Protein AF-A0A651EZM8-F1 (afdb_monomer_lite)

Structure (mmCIF, N/CA/C/O backbone):
data_AF-A0A651EZM8-F1
#
_entry.id   AF-A0A651EZM8-F1
#
loop_
_atom_site.group_PDB
_atom_site.id
_atom_site.type_symbol
_atom_site.label_atom_id
_atom_site.label_alt_id
_atom_site.label_comp_id
_atom_site.label_asym_id
_atom_site.label_entity_id
_atom_site.label_seq_id
_atom_site.pdbx_PDB_ins_code
_atom_site.Cartn_x
_atom_site.Cartn_y
_atom_site.Cartn_z
_atom_site.occupancy
_atom_site.B_iso_or_equiv
_atom_site.auth_seq_id
_atom_site.auth_comp_id
_atom_site.auth_asym_id
_atom_site.auth_atom_id
_atom_site.pdbx_PDB_model_num
ATOM 1 N N . MET A 1 1 ? 22.061 1.683 -39.166 1.00 62.88 1 MET A N 1
ATOM 2 C CA . MET A 1 1 ? 21.464 2.747 -38.326 1.00 62.88 1 MET A CA 1
ATOM 3 C C . MET A 1 1 ? 20.004 2.450 -38.000 1.00 62.88 1 MET A C 1
ATOM 5 O O . MET A 1 1 ? 19.633 2.549 -36.841 1.00 62.88 1 MET A O 1
ATOM 9 N N . GLU A 1 2 ? 19.211 1.994 -38.968 1.00 69.19 2 GLU A N 1
ATOM 10 C CA . GLU A 1 2 ? 17.789 1.636 -38.807 1.00 69.19 2 GLU A CA 1
ATOM 11 C C . GLU A 1 2 ? 17.500 0.625 -37.672 1.00 69.19 2 GLU A C 1
ATOM 13 O O . GLU A 1 2 ? 16.563 0.789 -36.897 1.00 69.19 2 GLU A O 1
ATOM 18 N N . THR A 1 3 ? 18.382 -0.357 -37.464 1.00 83.06 3 THR A N 1
ATOM 19 C CA . THR A 1 3 ? 18.277 -1.348 -36.376 1.00 83.06 3 THR A CA 1
ATOM 20 C C . THR A 1 3 ? 18.543 -0.798 -34.972 1.00 83.06 3 THR A C 1
ATOM 22 O O . THR A 1 3 ? 18.105 -1.402 -33.995 1.00 83.06 3 THR A O 1
ATOM 25 N N . ALA A 1 4 ? 19.264 0.320 -34.840 1.00 88.69 4 ALA A N 1
ATOM 26 C CA . ALA A 1 4 ? 19.519 0.944 -33.543 1.00 88.69 4 ALA A CA 1
ATOM 27 C C . ALA A 1 4 ? 18.292 1.736 -33.070 1.00 88.69 4 ALA A C 1
ATOM 29 O O . ALA A 1 4 ? 17.879 1.585 -31.924 1.00 88.69 4 ALA A O 1
ATOM 30 N N . PHE A 1 5 ? 17.663 2.496 -33.972 1.00 92.56 5 PHE A N 1
ATOM 31 C CA . PHE A 1 5 ? 16.436 3.238 -33.673 1.00 92.56 5 PHE A CA 1
ATOM 32 C C . PHE A 1 5 ? 15.269 2.306 -33.329 1.00 92.56 5 PHE A C 1
ATOM 34 O O . PHE A 1 5 ? 14.653 2.481 -32.284 1.00 92.56 5 PHE A O 1
ATOM 41 N N . ALA A 1 6 ? 15.076 1.216 -34.082 1.00 94.62 6 ALA A N 1
ATOM 42 C CA . ALA A 1 6 ? 14.037 0.227 -33.773 1.00 94.62 6 ALA A CA 1
ATOM 43 C C . ALA A 1 6 ? 14.181 -0.405 -32.369 1.00 94.62 6 ALA A C 1
ATOM 45 O O . ALA A 1 6 ? 13.193 -0.760 -31.724 1.00 94.62 6 ALA A O 1
ATOM 46 N N . ARG A 1 7 ? 15.417 -0.549 -31.866 1.00 94.81 7 ARG A N 1
ATOM 47 C CA . ARG A 1 7 ? 15.666 -1.029 -30.495 1.00 94.81 7 ARG A CA 1
ATOM 48 C C . ARG A 1 7 ? 15.306 0.020 -29.446 1.00 94.81 7 ARG A C 1
ATOM 50 O O . ARG A 1 7 ? 14.768 -0.349 -28.405 1.00 94.81 7 ARG A O 1
ATOM 57 N N . ILE A 1 8 ? 15.587 1.293 -29.719 1.00 95.94 8 ILE A N 1
ATOM 58 C CA . ILE A 1 8 ? 15.221 2.410 -28.839 1.00 95.94 8 ILE A CA 1
ATOM 59 C C . ILE A 1 8 ? 13.697 2.510 -28.734 1.00 95.94 8 ILE A C 1
ATOM 61 O O . ILE A 1 8 ? 13.174 2.545 -27.622 1.00 95.94 8 ILE A O 1
ATOM 65 N N . ASP A 1 9 ? 12.987 2.449 -29.862 1.00 96.25 9 ASP A N 1
ATOM 66 C CA . ASP A 1 9 ? 11.520 2.512 -29.889 1.00 96.25 9 ASP A CA 1
ATOM 67 C C . ASP A 1 9 ? 10.892 1.358 -29.102 1.00 96.25 9 ASP A C 1
ATOM 69 O O . ASP A 1 9 ? 9.955 1.546 -28.321 1.00 96.25 9 ASP A O 1
ATOM 73 N N . ARG A 1 10 ? 11.452 0.152 -29.242 1.00 96.12 10 ARG A N 1
ATOM 74 C CA . ARG A 1 10 ? 11.014 -1.013 -28.472 1.00 96.12 10 ARG A CA 1
ATOM 75 C C . ARG A 1 10 ? 11.210 -0.815 -26.968 1.00 96.12 10 ARG A C 1
ATOM 77 O O . ARG A 1 10 ? 10.285 -1.104 -26.208 1.00 96.12 10 ARG A O 1
ATOM 84 N N . LEU A 1 11 ? 12.380 -0.336 -26.544 1.00 96.81 11 LEU A N 1
ATOM 85 C CA . LEU A 1 11 ? 12.671 -0.082 -25.131 1.00 96.81 11 LEU A CA 1
ATOM 86 C C . LEU A 1 11 ? 11.733 0.988 -24.559 1.00 96.81 11 LEU A C 1
ATOM 88 O O . LEU A 1 11 ? 11.193 0.812 -23.468 1.00 96.81 11 LEU A O 1
ATOM 92 N N . ALA A 1 12 ? 11.486 2.062 -25.312 1.00 96.31 12 ALA A N 1
ATOM 93 C CA . ALA A 1 12 ? 10.553 3.112 -24.920 1.00 96.31 12 ALA A CA 1
ATOM 94 C C . ALA A 1 12 ? 9.125 2.564 -24.753 1.00 96.31 12 ALA A C 1
ATOM 96 O O . ALA A 1 12 ? 8.462 2.845 -23.753 1.00 96.31 12 ALA A O 1
ATOM 97 N N . ALA A 1 13 ? 8.667 1.718 -25.680 1.00 96.75 13 ALA A N 1
ATOM 98 C CA . ALA A 1 13 ? 7.352 1.091 -25.594 1.00 96.75 13 ALA A CA 1
ATOM 99 C C . ALA A 1 13 ? 7.243 0.110 -24.411 1.00 96.75 13 ALA A C 1
ATOM 101 O O . ALA A 1 13 ? 6.196 0.031 -23.769 1.00 96.75 13 ALA A O 1
ATOM 102 N N . GLU A 1 14 ? 8.302 -0.648 -24.114 1.00 96.69 14 GLU A N 1
ATOM 103 C CA . GLU A 1 14 ? 8.371 -1.526 -22.938 1.00 96.69 14 GLU A CA 1
ATOM 104 C C . GLU A 1 14 ? 8.317 -0.722 -21.632 1.00 96.69 14 GLU A C 1
ATOM 106 O O . GLU A 1 14 ? 7.521 -1.051 -20.750 1.00 96.69 14 GLU A O 1
ATOM 111 N N . ALA A 1 15 ? 9.074 0.374 -21.540 1.00 96.06 15 ALA A N 1
ATOM 112 C CA . ALA A 1 15 ? 9.063 1.266 -20.385 1.00 96.06 15 ALA A CA 1
ATOM 113 C C . ALA A 1 15 ? 7.688 1.921 -20.171 1.00 96.06 15 ALA A C 1
ATOM 115 O O . ALA A 1 15 ? 7.189 1.939 -19.047 1.00 96.06 15 ALA A O 1
ATOM 116 N N . ALA A 1 16 ? 7.031 2.387 -21.238 1.00 95.81 16 ALA A N 1
ATOM 117 C CA . ALA A 1 16 ? 5.691 2.969 -21.158 1.00 95.81 16 ALA A CA 1
ATOM 118 C C . ALA A 1 16 ? 4.642 1.954 -20.669 1.00 95.81 16 ALA A C 1
ATOM 120 O O . ALA A 1 16 ? 3.788 2.280 -19.844 1.00 95.81 16 ALA A O 1
ATOM 121 N N . ARG A 1 17 ? 4.726 0.698 -21.129 1.00 95.00 17 ARG A N 1
ATOM 122 C CA . ARG A 1 17 ? 3.854 -0.376 -20.628 1.00 95.00 17 ARG A CA 1
ATOM 123 C C . ARG A 1 17 ? 4.100 -0.661 -19.151 1.00 95.00 17 ARG A C 1
ATOM 125 O O . ARG A 1 17 ? 3.134 -0.816 -18.412 1.00 95.00 17 ARG A O 1
ATOM 132 N N . ALA A 1 18 ? 5.361 -0.724 -18.726 1.00 94.38 18 ALA A N 1
ATOM 133 C CA . ALA A 1 18 ? 5.707 -0.929 -17.322 1.00 94.38 18 ALA A CA 1
ATOM 134 C C . ALA A 1 18 ? 5.194 0.220 -16.440 1.00 94.38 18 ALA A C 1
ATOM 136 O O . ALA A 1 18 ? 4.594 -0.046 -15.404 1.00 94.38 18 ALA A O 1
ATOM 137 N N . ALA A 1 19 ? 5.347 1.471 -16.889 1.00 94.00 19 ALA A N 1
ATOM 138 C CA . ALA A 1 19 ? 4.819 2.648 -16.202 1.00 94.00 19 ALA A CA 1
ATOM 139 C C . ALA A 1 19 ? 3.309 2.522 -15.945 1.00 94.00 19 ALA A C 1
ATOM 141 O O . ALA A 1 19 ? 2.864 2.669 -14.812 1.00 94.00 19 ALA A O 1
ATOM 142 N N . HIS A 1 20 ? 2.533 2.127 -16.957 1.00 92.19 20 HIS A N 1
ATOM 143 C CA . HIS A 1 20 ? 1.082 2.001 -16.806 1.00 92.19 20 HIS A CA 1
ATOM 144 C C . HIS A 1 20 ? 0.643 0.845 -15.878 1.00 92.19 20 HIS A C 1
ATOM 146 O O . HIS A 1 20 ? -0.466 0.847 -15.337 1.00 92.19 20 HIS A O 1
ATOM 152 N N . LEU A 1 21 ? 1.496 -0.161 -15.656 1.00 93.44 21 LEU A N 1
ATOM 153 C CA . LEU A 1 21 ? 1.215 -1.210 -14.672 1.00 93.44 21 LEU A CA 1
ATOM 154 C C . LEU A 1 21 ? 1.317 -0.695 -13.229 1.00 93.44 21 LEU A C 1
ATOM 156 O O . LEU A 1 21 ? 0.615 -1.228 -12.369 1.00 93.44 21 LEU A O 1
ATOM 160 N N . PHE A 1 22 ? 2.135 0.331 -12.968 1.00 92.44 22 PHE A N 1
ATOM 161 C CA . PHE A 1 22 ? 2.252 0.929 -11.636 1.00 92.44 22 PHE A CA 1
ATOM 162 C C . PHE A 1 22 ? 0.979 1.668 -11.220 1.00 92.44 22 PHE A C 1
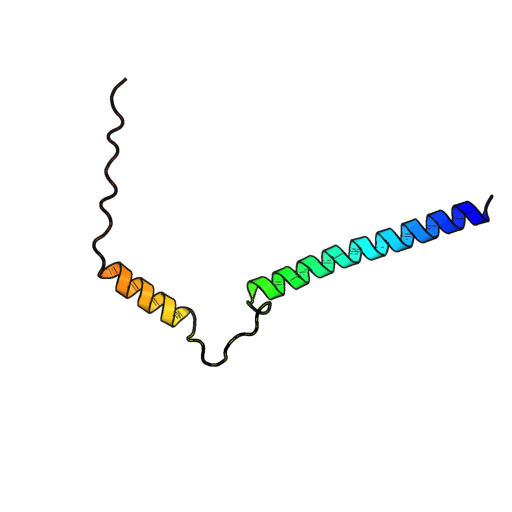ATOM 164 O O . PHE A 1 22 ? 0.516 1.442 -10.108 1.00 92.44 22 PHE A O 1
ATOM 171 N N . ASP A 1 23 ? 0.333 2.413 -12.122 1.00 89.94 23 ASP A N 1
ATOM 172 C CA . ASP A 1 23 ? -0.937 3.093 -11.808 1.00 89.94 23 ASP A CA 1
ATOM 173 C C . ASP A 1 23 ? -1.993 2.099 -11.290 1.00 89.94 23 ASP A C 1
ATOM 175 O O . ASP A 1 23 ? -2.648 2.300 -10.267 1.00 89.94 23 ASP A O 1
ATOM 179 N N . ARG A 1 24 ? -2.113 0.952 -11.972 1.00 90.19 24 ARG A N 1
ATOM 180 C CA . ARG A 1 24 ? -3.055 -0.112 -11.589 1.00 90.19 24 ARG A CA 1
ATOM 181 C C . ARG A 1 24 ? -2.651 -0.817 -10.297 1.00 90.19 24 ARG A C 1
ATOM 183 O O . ARG A 1 24 ? -3.514 -1.352 -9.596 1.00 90.19 24 ARG A O 1
ATOM 190 N N . LEU A 1 25 ? -1.353 -0.897 -10.013 1.00 94.25 25 LEU A N 1
ATOM 191 C CA . LEU A 1 25 ? -0.847 -1.455 -8.765 1.00 94.25 25 LEU A CA 1
ATOM 192 C C . LEU A 1 25 ? -1.207 -0.542 -7.593 1.00 94.25 25 LEU A C 1
ATOM 194 O O . LEU A 1 25 ? -1.720 -1.048 -6.597 1.00 94.25 25 LEU A O 1
ATOM 198 N N . ASP A 1 26 ? -1.011 0.767 -7.732 1.00 94.19 26 ASP A N 1
ATOM 199 C CA . ASP A 1 26 ? -1.292 1.755 -6.690 1.00 94.19 26 ASP A CA 1
ATOM 200 C C . ASP A 1 26 ? -2.778 1.773 -6.319 1.00 94.19 26 ASP A C 1
ATOM 202 O O . ASP A 1 26 ? -3.125 1.688 -5.137 1.00 94.19 26 ASP A O 1
ATOM 206 N N . GLU A 1 27 ? -3.669 1.764 -7.315 1.00 94.62 27 GLU A N 1
ATOM 207 C CA . GLU A 1 27 ? -5.118 1.656 -7.096 1.00 94.62 27 GLU A CA 1
ATOM 208 C C . GLU A 1 27 ? -5.483 0.389 -6.306 1.00 94.62 27 GLU A C 1
ATOM 210 O O . GLU A 1 27 ? -6.260 0.429 -5.344 1.00 94.62 27 GLU A O 1
ATOM 215 N N . ARG A 1 28 ? -4.905 -0.759 -6.683 1.00 95.00 28 ARG A N 1
ATOM 216 C CA . ARG A 1 28 ? -5.164 -2.037 -6.006 1.00 95.00 28 ARG A CA 1
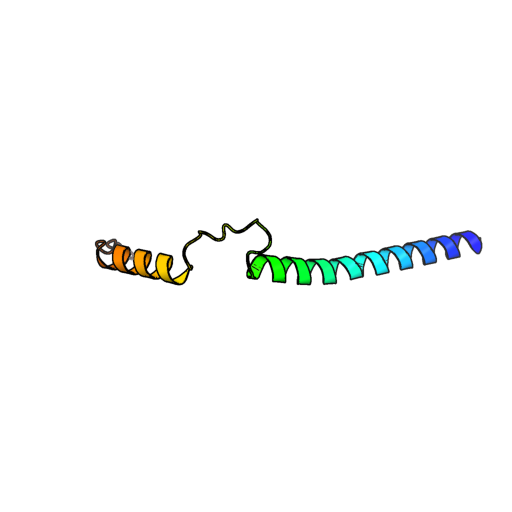ATOM 217 C C . ARG A 1 28 ? -4.581 -2.074 -4.599 1.00 95.00 28 ARG A C 1
ATOM 219 O O . ARG A 1 28 ? -5.231 -2.603 -3.694 1.00 95.00 28 ARG A O 1
ATOM 226 N N . LEU A 1 29 ? -3.380 -1.536 -4.413 1.00 95.81 29 LEU A N 1
ATOM 227 C CA . LEU A 1 29 ? -2.702 -1.473 -3.124 1.00 95.81 29 LEU A CA 1
ATOM 228 C C . LEU A 1 29 ? -3.487 -0.590 -2.152 1.00 95.81 29 LEU A C 1
ATOM 230 O O . LEU A 1 29 ? -3.762 -1.019 -1.032 1.00 95.81 29 LEU A O 1
ATOM 234 N N . LEU A 1 30 ? -3.932 0.585 -2.602 1.00 95.81 30 LEU A N 1
ATOM 235 C CA . LEU A 1 30 ? -4.770 1.486 -1.816 1.00 95.81 30 LEU A CA 1
ATOM 236 C C . LEU A 1 30 ? -6.100 0.826 -1.439 1.00 95.81 30 LEU A C 1
ATOM 238 O O . LEU A 1 30 ? -6.508 0.878 -0.279 1.00 95.81 30 LEU A O 1
ATOM 242 N N . ALA A 1 31 ? -6.755 0.141 -2.381 1.00 95.31 31 ALA A N 1
ATOM 243 C CA . ALA A 1 31 ? -8.000 -0.571 -2.102 1.00 95.31 31 ALA A CA 1
ATOM 244 C C . ALA A 1 31 ? -7.822 -1.660 -1.027 1.00 95.31 31 ALA A C 1
ATOM 246 O O . ALA A 1 31 ? -8.689 -1.824 -0.168 1.00 95.31 31 ALA A O 1
ATOM 247 N N . LYS A 1 32 ? -6.699 -2.389 -1.046 1.00 94.69 32 LYS A N 1
ATOM 248 C CA . LYS A 1 32 ? -6.357 -3.366 -0.001 1.00 94.69 32 LYS A CA 1
ATOM 249 C C . LYS A 1 32 ? -6.033 -2.700 1.335 1.00 94.69 32 LYS A C 1
ATOM 251 O O . LYS A 1 32 ? -6.494 -3.183 2.366 1.00 94.69 32 LYS A O 1
ATOM 256 N N . ALA A 1 33 ? -5.299 -1.587 1.319 1.00 93.31 33 ALA A N 1
ATOM 257 C CA . ALA A 1 33 ? -4.961 -0.815 2.515 1.00 93.31 33 ALA A CA 1
ATOM 258 C C . ALA A 1 33 ? -6.214 -0.317 3.239 1.00 93.31 33 ALA A C 1
ATOM 260 O O . ALA A 1 33 ? -6.349 -0.509 4.444 1.00 93.31 33 ALA A O 1
ATOM 261 N N . LEU A 1 34 ? -7.162 0.257 2.493 1.00 89.81 34 LEU A N 1
ATOM 262 C CA . LEU A 1 34 ? -8.411 0.781 3.045 1.00 89.81 34 LEU A CA 1
ATOM 263 C C . LEU A 1 34 ? -9.303 -0.315 3.644 1.00 89.81 34 LEU A C 1
ATOM 265 O O . LEU A 1 34 ? -10.021 -0.047 4.604 1.00 89.81 34 LEU A O 1
ATOM 269 N N . ARG A 1 35 ? -9.246 -1.545 3.117 1.00 88.94 35 ARG A N 1
ATOM 270 C CA . ARG A 1 35 ? -9.931 -2.710 3.705 1.00 88.94 35 ARG A CA 1
ATOM 271 C C . ARG A 1 35 ? -9.165 -3.361 4.862 1.00 88.94 35 ARG A C 1
ATOM 273 O O . ARG A 1 35 ? -9.700 -4.266 5.487 1.00 88.94 35 ARG A O 1
ATOM 280 N N . GLY A 1 36 ? -7.937 -2.923 5.148 1.00 89.00 36 GLY A N 1
ATOM 281 C CA . GLY A 1 36 ? -7.083 -3.526 6.174 1.00 89.00 36 GLY A CA 1
ATOM 282 C C . GLY A 1 36 ? -6.441 -4.856 5.758 1.00 89.00 36 GLY A C 1
ATOM 283 O O . GLY A 1 36 ? -5.912 -5.569 6.595 1.00 89.00 36 GLY A O 1
ATOM 284 N N . GLU A 1 37 ? -6.437 -5.205 4.469 1.00 90.69 37 GLU A N 1
ATOM 285 C CA . GLU A 1 37 ? -5.975 -6.517 3.976 1.00 90.69 37 GLU A CA 1
ATOM 286 C C . GLU A 1 37 ? -4.450 -6.623 3.801 1.00 90.69 37 GLU A C 1
ATOM 288 O O . GLU A 1 37 ? -3.954 -7.650 3.337 1.00 90.69 37 GLU A O 1
ATOM 293 N N . LEU A 1 38 ? -3.694 -5.559 4.088 1.00 91.62 38 LEU A N 1
ATOM 294 C CA . LEU A 1 38 ? -2.233 -5.548 3.909 1.00 91.62 38 LEU A CA 1
ATOM 295 C C . LEU A 1 38 ? -1.473 -6.253 5.033 1.00 91.62 38 LEU A C 1
ATOM 297 O O . LEU A 1 38 ? -0.278 -6.506 4.901 1.00 91.62 38 LEU A O 1
ATOM 301 N N . VAL A 1 39 ? -2.159 -6.571 6.125 1.00 90.12 39 VAL A N 1
ATOM 302 C CA . VAL A 1 39 ? -1.616 -7.296 7.272 1.00 90.12 39 VAL A CA 1
ATOM 303 C C . VAL A 1 39 ? -2.579 -8.445 7.583 1.00 90.12 39 VAL A C 1
ATOM 305 O O .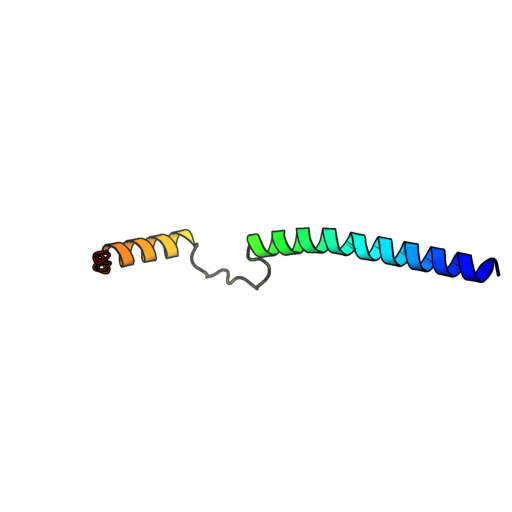 VAL A 1 39 ? -3.792 -8.229 7.495 1.00 90.12 39 VAL A O 1
ATOM 308 N N . PRO A 1 40 ? -2.090 -9.654 7.923 1.00 89.06 40 PRO A N 1
ATOM 309 C CA . PRO A 1 40 ? -2.950 -10.742 8.376 1.00 89.06 40 PRO A CA 1
ATOM 310 C C . PRO A 1 40 ? -3.842 -10.281 9.531 1.00 89.06 40 PRO A C 1
ATOM 312 O O . PRO A 1 40 ? -3.347 -9.718 10.504 1.00 89.06 40 PRO A O 1
ATOM 315 N N . GLN A 1 41 ? -5.147 -10.489 9.390 1.00 85.06 41 GLN A N 1
ATOM 316 C CA . GLN A 1 41 ? -6.130 -10.152 10.418 1.00 85.06 41 GLN A CA 1
ATOM 317 C C . GLN A 1 41 ? -6.340 -11.363 11.332 1.00 85.06 41 GLN A C 1
ATOM 319 O O . GLN A 1 41 ? -6.365 -12.491 10.830 1.00 85.06 41 GLN A O 1
ATOM 324 N N . ASP A 1 42 ? -6.510 -11.145 12.638 1.00 88.19 42 ASP A N 1
ATOM 325 C CA . ASP A 1 42 ? -6.894 -12.209 13.566 1.00 88.19 42 ASP A CA 1
ATOM 326 C C . ASP A 1 42 ? -8.426 -12.377 13.530 1.00 88.19 42 ASP A C 1
ATOM 328 O O . ASP A 1 42 ? -9.158 -11.428 13.815 1.00 88.19 42 ASP A O 1
ATOM 332 N N . PRO A 1 43 ? -8.965 -13.564 13.189 1.00 87.12 43 PRO A N 1
ATOM 333 C CA . PRO A 1 43 ? -10.406 -13.813 13.237 1.00 87.12 43 PRO A CA 1
ATOM 334 C C . PRO A 1 43 ? -11.032 -13.621 14.627 1.00 87.12 43 PRO A C 1
ATOM 336 O O . PRO A 1 43 ? -12.252 -13.487 14.723 1.00 87.12 43 PRO A O 1
ATOM 339 N N . ALA A 1 44 ? -10.226 -13.651 15.692 1.00 93.19 44 ALA A N 1
ATOM 340 C CA . ALA A 1 44 ? -10.658 -13.397 17.061 1.00 93.19 44 ALA A CA 1
ATOM 341 C C . ALA A 1 44 ? -10.697 -11.901 17.431 1.00 93.19 44 ALA A C 1
ATOM 343 O O . ALA A 1 44 ? -11.150 -11.573 18.533 1.00 93.19 44 ALA A O 1
ATOM 344 N N . ASP A 1 45 ? -10.253 -10.998 16.547 1.00 90.25 45 ASP A N 1
ATOM 345 C CA . ASP A 1 45 ? -10.294 -9.556 16.795 1.00 90.25 45 ASP A CA 1
ATOM 346 C C . ASP A 1 45 ? -11.733 -9.059 16.997 1.00 90.25 45 ASP A C 1
ATOM 348 O O . ASP A 1 45 ? -12.677 -9.438 16.295 1.00 90.25 45 ASP A O 1
ATOM 352 N N . GLU A 1 46 ? -11.918 -8.158 17.966 1.00 91.88 46 GLU A N 1
ATOM 353 C CA . GLU A 1 46 ? -13.228 -7.553 18.193 1.00 91.88 46 GLU A CA 1
ATOM 354 C C . GLU A 1 46 ? -13.621 -6.615 17.032 1.00 91.88 46 GLU A C 1
ATOM 356 O O . GLU A 1 46 ? -12.774 -5.885 16.505 1.00 91.88 46 GLU A O 1
ATOM 361 N N . PRO A 1 47 ? -14.914 -6.537 16.652 1.00 90.00 47 PRO A N 1
ATOM 362 C CA . PRO A 1 47 ? -15.361 -5.566 15.662 1.00 90.00 47 PRO A CA 1
ATOM 363 C C . PRO A 1 47 ? -15.000 -4.138 16.082 1.00 90.00 47 PRO A C 1
ATOM 365 O O . PRO A 1 47 ? -15.249 -3.734 17.221 1.00 90.00 47 PRO A O 1
ATOM 368 N N . ALA A 1 48 ? -14.522 -3.320 15.139 1.00 87.75 48 ALA A N 1
ATOM 369 C CA . ALA A 1 48 ? -14.121 -1.935 15.411 1.00 87.75 48 ALA A CA 1
ATOM 370 C C . ALA A 1 48 ? -15.212 -1.111 16.129 1.00 87.75 48 ALA A C 1
ATOM 372 O O . ALA A 1 48 ? -14.915 -0.245 16.952 1.00 87.75 48 ALA A O 1
ATOM 373 N N . ALA A 1 49 ? -16.490 -1.403 15.862 1.00 93.44 49 ALA A N 1
ATOM 374 C CA . ALA A 1 49 ? -17.623 -0.771 16.532 1.00 93.44 49 ALA A CA 1
ATOM 375 C C . ALA A 1 49 ? -17.621 -0.987 18.059 1.00 93.44 49 ALA A C 1
ATOM 377 O O . ALA A 1 49 ? -17.945 -0.057 18.803 1.00 93.44 49 ALA A O 1
ATOM 378 N N . HIS A 1 50 ? -17.228 -2.174 18.529 1.00 95.56 50 HIS A N 1
ATOM 379 C CA . HIS A 1 50 ? -17.161 -2.504 19.954 1.00 95.56 50 HIS A CA 1
ATOM 380 C C . HIS A 1 50 ? -16.034 -1.728 20.643 1.00 95.56 50 HIS A C 1
ATOM 382 O O . HIS A 1 50 ? -16.274 -1.061 21.655 1.00 95.56 50 HIS A O 1
ATOM 388 N N . LEU A 1 51 ? -14.840 -1.703 20.043 1.00 92.06 51 LEU A N 1
ATOM 389 C CA . LEU A 1 51 ? -13.720 -0.896 20.532 1.00 92.06 51 LEU A CA 1
ATOM 390 C C . LEU A 1 51 ? -14.087 0.597 20.595 1.00 92.06 51 LEU A C 1
ATOM 392 O O . LEU A 1 51 ? -13.844 1.267 21.601 1.00 92.06 51 LEU A O 1
ATOM 396 N N . LEU A 1 52 ? -14.739 1.127 19.553 1.00 94.75 52 LEU A N 1
ATOM 397 C CA . LEU A 1 52 ? -15.201 2.519 19.517 1.00 94.75 52 LEU A CA 1
ATOM 398 C C . LEU A 1 52 ? -16.234 2.825 20.610 1.00 94.75 52 LEU A C 1
ATOM 400 O O . LEU A 1 52 ? -16.177 3.900 21.213 1.00 94.75 52 LEU A O 1
ATOM 404 N N . ALA A 1 53 ? -17.165 1.908 20.884 1.00 95.88 53 ALA A N 1
ATOM 405 C CA . ALA A 1 53 ? -18.132 2.059 21.970 1.00 95.88 53 ALA A CA 1
ATOM 406 C C . ALA A 1 53 ? -17.428 2.138 23.334 1.00 95.88 53 ALA A C 1
ATOM 408 O O . ALA A 1 53 ? -17.691 3.065 24.106 1.00 95.88 53 ALA A O 1
ATOM 409 N N . ARG A 1 54 ? -16.461 1.245 23.589 1.00 95.62 54 ARG A N 1
ATOM 410 C CA . ARG A 1 54 ? -15.634 1.252 24.807 1.00 95.62 54 ARG A CA 1
ATOM 411 C C . ARG A 1 54 ? -14.840 2.551 24.951 1.00 95.62 54 ARG A C 1
ATOM 413 O O . ARG A 1 54 ? -14.860 3.164 26.016 1.00 95.62 54 ARG A O 1
ATOM 420 N N . LEU A 1 55 ? -14.203 3.021 23.876 1.00 93.81 55 LEU A N 1
ATOM 421 C CA . LEU A 1 55 ? -13.457 4.285 23.867 1.00 93.81 55 LEU A CA 1
ATOM 422 C C . LEU A 1 55 ? -14.356 5.499 24.140 1.00 93.81 55 LEU A C 1
ATOM 424 O O . LEU A 1 55 ? -13.951 6.410 24.862 1.00 93.81 55 LEU A O 1
ATOM 428 N N . ARG A 1 56 ? -15.577 5.532 23.590 1.00 94.69 56 ARG A N 1
ATOM 429 C CA . ARG A 1 56 ? -16.553 6.605 23.856 1.00 94.69 56 ARG A CA 1
ATOM 430 C C . ARG A 1 56 ? -17.019 6.595 25.309 1.00 94.69 56 ARG A C 1
ATOM 432 O O . ARG A 1 56 ? -17.026 7.655 25.928 1.00 94.69 56 ARG A O 1
ATOM 439 N N . ALA A 1 57 ? -17.345 5.424 25.855 1.00 94.00 57 ALA A N 1
ATOM 440 C CA . ALA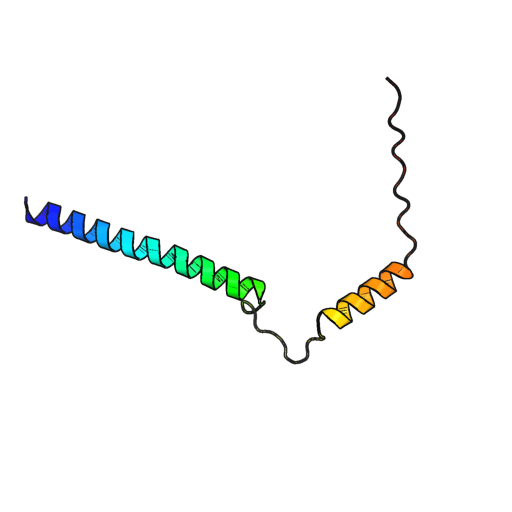 A 1 57 ? -17.727 5.276 27.258 1.00 94.00 57 ALA A CA 1
ATOM 441 C C . ALA A 1 57 ? -16.592 5.716 28.199 1.00 94.00 57 ALA A C 1
ATOM 443 O O . ALA A 1 57 ? -16.810 6.536 29.091 1.00 94.00 57 ALA A O 1
ATOM 444 N N . ALA A 1 58 ? -15.359 5.269 27.935 1.00 92.88 58 ALA A N 1
ATOM 445 C CA . ALA A 1 58 ? -14.180 5.668 28.702 1.00 92.88 58 ALA A CA 1
ATOM 446 C C . ALA A 1 58 ? -13.930 7.186 28.640 1.00 92.88 58 ALA A C 1
ATOM 448 O O . ALA A 1 58 ? -13.656 7.816 29.659 1.00 92.88 58 ALA A O 1
ATOM 449 N N . ARG A 1 59 ? -14.076 7.806 27.459 1.00 89.00 59 ARG A N 1
ATOM 450 C CA . ARG A 1 59 ? -13.937 9.265 27.294 1.00 89.00 59 ARG A CA 1
ATOM 451 C C . ARG A 1 59 ? -15.051 10.062 27.970 1.00 89.00 59 ARG A C 1
ATOM 453 O O . ARG A 1 59 ? -14.785 11.174 28.409 1.00 89.00 59 ARG A O 1
ATOM 460 N N . ALA A 1 60 ? -16.272 9.535 28.038 1.00 86.81 60 ALA A N 1
ATOM 461 C CA . ALA A 1 60 ? -17.384 10.196 28.721 1.00 86.81 60 ALA A CA 1
ATOM 462 C C . ALA A 1 60 ? -17.181 10.237 30.245 1.00 86.81 60 ALA A C 1
ATOM 464 O O . ALA A 1 60 ? -17.563 11.219 30.879 1.00 86.81 60 ALA A O 1
ATOM 465 N N . GLY A 1 61 ? -16.550 9.203 30.814 1.00 76.88 61 GLY A N 1
ATOM 466 C CA . GLY A 1 61 ? -16.177 9.154 32.231 1.00 76.88 61 GLY A CA 1
ATOM 467 C C . GLY A 1 61 ? -14.903 9.933 32.580 1.00 76.88 61 GLY A C 1
ATOM 468 O O . GLY A 1 61 ? -14.673 10.234 33.749 1.00 76.88 61 GLY A O 1
ATOM 469 N N . ALA A 1 62 ? -14.075 10.281 31.591 1.00 79.88 62 ALA A N 1
ATOM 470 C CA . ALA A 1 62 ? -12.856 11.048 31.815 1.00 79.88 62 ALA A CA 1
ATOM 471 C C . ALA A 1 62 ? -13.165 12.553 31.976 1.00 79.88 62 ALA A C 1
ATOM 473 O O . ALA A 1 62 ? -13.913 13.123 31.173 1.00 79.88 62 ALA A O 1
ATOM 474 N N . PRO A 1 63 ? -12.565 13.247 32.963 1.00 76.06 63 PRO A N 1
ATOM 475 C CA . PRO A 1 63 ? -12.704 14.692 33.076 1.00 76.06 63 PRO A CA 1
ATOM 476 C C . PRO A 1 63 ? -12.168 15.357 31.803 1.00 76.06 63 PRO A C 1
ATOM 478 O O . PRO A 1 63 ? -11.028 15.124 31.393 1.00 76.06 63 PRO A O 1
ATOM 481 N N . LYS A 1 64 ? -12.997 16.189 31.156 1.00 74.69 64 LYS A N 1
ATOM 482 C CA . LYS A 1 64 ? -12.588 16.925 29.952 1.00 74.69 64 LYS A CA 1
ATOM 483 C C . LYS A 1 64 ? -11.333 17.739 30.286 1.00 74.69 64 LYS A C 1
ATOM 485 O O . LYS A 1 64 ? -11.378 18.513 31.249 1.00 74.69 64 LYS A O 1
ATOM 490 N N . PRO A 1 65 ? -10.237 17.621 29.514 1.00 72.69 65 PRO A N 1
ATOM 491 C CA . PRO A 1 65 ? -9.069 18.453 29.746 1.00 72.69 65 PRO A CA 1
ATOM 492 C C . PRO A 1 65 ? -9.508 19.915 29.655 1.00 72.69 65 PRO A C 1
ATOM 494 O O . PRO A 1 65 ? -10.109 20.329 28.657 1.00 72.69 65 PRO A O 1
ATOM 497 N N . LYS A 1 66 ? -9.258 20.694 30.717 1.00 69.69 66 LYS A N 1
ATOM 498 C CA . LYS A 1 66 ? -9.501 22.138 30.710 1.00 69.69 66 LYS A CA 1
ATOM 499 C C . LYS A 1 66 ? -8.581 22.731 29.648 1.00 69.69 66 LYS A C 1
ATOM 501 O O . LYS A 1 66 ? -7.405 22.966 29.905 1.00 69.69 66 LYS A O 1
ATOM 506 N N . ARG A 1 67 ? -9.104 22.942 28.437 1.00 71.06 67 ARG A N 1
ATOM 507 C CA . ARG A 1 67 ? -8.449 23.769 27.422 1.00 71.06 67 ARG A CA 1
ATOM 508 C C . ARG A 1 67 ? -8.284 25.147 28.051 1.00 71.06 67 ARG A C 1
ATOM 510 O O . ARG A 1 67 ? -9.260 25.881 28.182 1.00 71.06 67 ARG A O 1
ATOM 517 N N . GL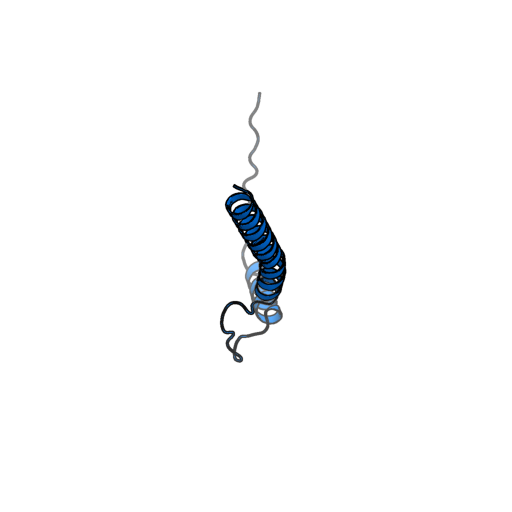Y A 1 68 ? -7.075 25.447 28.523 1.00 67.38 68 GLY A N 1
ATOM 518 C CA . GLY A 1 68 ? -6.739 26.755 29.060 1.00 67.38 68 GLY A CA 1
ATOM 519 C C . GLY A 1 68 ? -7.081 27.792 28.003 1.00 67.38 68 GLY A C 1
ATOM 520 O O . GLY A 1 68 ? -6.533 27.761 26.902 1.00 67.38 68 GLY A O 1
ATOM 521 N N . ARG A 1 69 ? -8.044 28.663 28.308 1.00 67.44 69 ARG A N 1
ATOM 522 C CA . ARG A 1 69 ? -8.339 29.828 27.481 1.00 67.44 69 ARG A CA 1
ATOM 523 C C . ARG A 1 69 ? -7.057 30.651 27.438 1.00 67.44 69 ARG A C 1
ATOM 525 O O . ARG A 1 69 ? -6.714 31.294 28.423 1.00 67.44 69 ARG A O 1
ATOM 532 N N . ARG A 1 70 ? -6.330 30.590 26.319 1.00 64.31 70 ARG A N 1
ATOM 533 C CA . ARG A 1 70 ? -5.294 31.573 26.013 1.00 64.31 70 ARG A CA 1
ATOM 534 C C . ARG A 1 70 ? -6.013 32.914 25.922 1.00 64.31 70 ARG A C 1
ATOM 536 O O . ARG A 1 70 ? -6.745 33.161 24.969 1.00 64.31 70 ARG A O 1
ATOM 543 N N . LEU A 1 71 ? -5.897 33.715 26.975 1.00 61.94 71 LEU A N 1
ATOM 544 C CA . LEU A 1 71 ? -6.187 35.136 26.900 1.00 61.94 71 LEU A CA 1
ATOM 545 C C . LEU A 1 71 ? -5.112 35.700 25.975 1.00 61.94 71 LEU A C 1
ATOM 547 O O . LEU A 1 71 ? -3.941 35.739 26.349 1.00 61.94 71 LEU A O 1
ATOM 551 N N . ASN A 1 72 ? -5.484 36.027 24.739 1.00 52.44 72 ASN A N 1
ATOM 552 C CA . ASN A 1 72 ? -4.609 36.802 23.874 1.00 52.44 72 ASN A CA 1
ATOM 553 C C . ASN A 1 72 ? -4.409 38.152 24.566 1.00 52.44 72 ASN A C 1
ATOM 555 O O . ASN A 1 72 ? -5.361 38.913 24.742 1.00 52.44 72 ASN A O 1
ATOM 559 N N . GLY A 1 73 ? -3.189 38.365 25.054 1.00 51.00 73 GLY A N 1
ATOM 560 C CA . GLY A 1 73 ? -2.766 39.612 25.661 1.00 51.00 73 GLY A CA 1
ATOM 561 C C . GLY A 1 73 ? -2.789 40.739 24.636 1.00 51.00 73 GLY A C 1
ATOM 562 O O . GLY A 1 73 ? -2.375 40.555 23.495 1.00 51.00 73 GLY A O 1
ATOM 563 N N . ALA A 1 74 ? -3.328 41.859 25.106 1.00 51.28 74 ALA A N 1
ATOM 564 C CA . ALA A 1 74 ? -3.096 43.236 24.703 1.00 51.28 74 ALA A CA 1
ATOM 565 C C . ALA A 1 74 ? -2.000 43.479 23.647 1.00 51.28 74 ALA A C 1
ATOM 567 O O . ALA A 1 74 ? -0.827 43.174 23.871 1.00 51.28 74 ALA A O 1
ATOM 568 N N . ALA A 1 75 ? -2.406 44.150 22.572 1.00 43.97 75 ALA A N 1
ATOM 569 C CA . ALA A 1 75 ? -1.658 45.226 21.936 1.00 43.97 75 ALA A CA 1
ATOM 570 C C . ALA A 1 75 ? -2.652 46.360 21.658 1.00 43.97 75 ALA A C 1
ATOM 572 O O . ALA A 1 75 ? -3.784 46.027 21.231 1.00 43.97 75 ALA A O 1
#

Radius of gyration: 27.71 Å; chains: 1; bounding box: 40×59×72 Å

Secondary structure (DSSP, 8-state):
-HHHHHHHHHHHHHHHHHHHHHHHHHH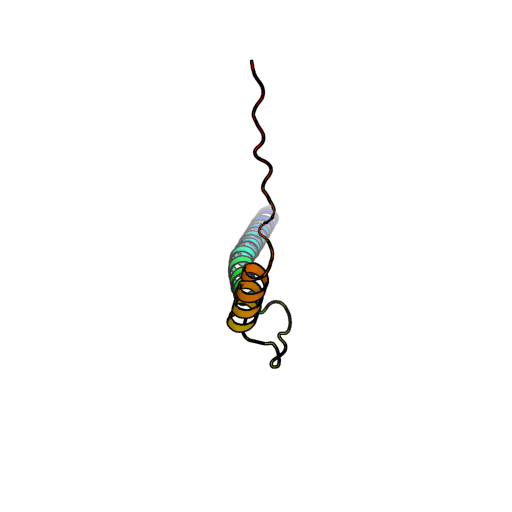HHHHHHHTTTTSPPPTTSPPHHHHHHHHHHHHHHSPPP----------

pLDDT: mean 86.52, std 12.69, range [43.97, 96.81]

Foldseek 3Di:
DVVVVVVVVVVVVVVVVVVVVVVVVVVVVVVCVVVVNPDDDDPPDDPPVVVVVVVVVVVVPDDDPPPPPPPPDDD

Sequence (75 aa):
METAFARIDRLAAEAARAAHLFDRLDERLLAKALRGELVPQDPADEPAAHLLARLRAARAGAPKPKRGRRLNGAA